Protein AF-A0A933DHK0-F1 (afdb_monomer)

Structure (mmCIF, N/CA/C/O backbone):
data_AF-A0A933DHK0-F1
#
_entry.id   AF-A0A933DHK0-F1
#
loop_
_atom_site.group_PDB
_atom_site.id
_atom_site.type_symbol
_atom_site.label_atom_id
_atom_site.label_alt_id
_atom_site.label_comp_id
_atom_site.label_asym_id
_atom_site.label_entity_id
_atom_site.label_seq_id
_atom_site.pdbx_PDB_ins_code
_atom_site.Cartn_x
_atom_site.Cartn_y
_atom_site.Cartn_z
_atom_site.occupancy
_atom_site.B_iso_or_equiv
_atom_site.auth_seq_id
_atom_site.auth_comp_id
_atom_site.auth_asym_id
_atom_site.auth_atom_id
_atom_site.pdbx_PDB_model_num
ATOM 1 N N . MET A 1 1 ? -44.847 45.327 -28.380 1.00 41.22 1 MET A N 1
ATOM 2 C CA . MET A 1 1 ? -43.612 46.137 -28.296 1.00 41.22 1 MET A CA 1
ATOM 3 C C . MET A 1 1 ? -42.703 45.412 -27.309 1.00 41.22 1 MET A C 1
ATOM 5 O O . MET A 1 1 ? -43.068 45.344 -26.149 1.00 41.22 1 MET A O 1
ATOM 9 N N . SER A 1 2 ? -41.867 44.491 -27.805 1.00 41.81 2 SER A N 1
ATOM 10 C CA . SER A 1 2 ? -40.391 44.633 -27.920 1.00 41.81 2 SER A CA 1
ATOM 11 C C . SER A 1 2 ? -39.714 44.537 -26.537 1.00 41.81 2 SER A C 1
ATOM 13 O O . SER A 1 2 ? -40.146 45.215 -25.625 1.00 41.81 2 SER A O 1
ATOM 15 N N . CYS A 1 3 ? -38.664 43.763 -26.261 1.00 44.12 3 CYS A N 1
ATOM 16 C CA . CYS A 1 3 ? -37.640 43.157 -27.104 1.00 44.12 3 CYS A CA 1
ATOM 17 C C . CYS A 1 3 ? -36.915 42.071 -26.270 1.00 44.12 3 CYS A C 1
ATOM 19 O O . CYS A 1 3 ? -36.563 42.330 -25.121 1.00 44.12 3 CYS A O 1
ATOM 21 N N . VAL A 1 4 ? -36.683 40.874 -26.821 1.00 49.66 4 VAL A N 1
ATOM 22 C CA . VAL A 1 4 ? -35.863 39.822 -26.187 1.00 49.66 4 VAL A CA 1
ATOM 23 C C . VAL A 1 4 ? -34.441 39.943 -26.730 1.00 49.66 4 VAL A C 1
ATOM 25 O O . VAL A 1 4 ? -34.216 39.740 -27.923 1.00 49.66 4 VAL A O 1
ATOM 28 N N . ALA A 1 5 ? -33.482 40.283 -25.868 1.00 51.50 5 ALA A N 1
ATOM 29 C CA . ALA A 1 5 ? -32.068 40.320 -26.220 1.00 51.50 5 ALA A CA 1
ATOM 30 C C . ALA A 1 5 ? -31.522 38.887 -26.336 1.00 51.50 5 ALA A C 1
ATOM 32 O O . ALA A 1 5 ? -31.524 38.126 -25.370 1.00 51.50 5 ALA A O 1
ATOM 33 N N . LYS A 1 6 ? -31.071 38.513 -27.537 1.00 45.88 6 LYS A N 1
ATOM 34 C CA . LYS A 1 6 ? -30.353 37.262 -27.800 1.00 45.88 6 LYS A CA 1
ATOM 35 C C . LYS A 1 6 ? -28.856 37.513 -27.637 1.00 45.88 6 LYS A C 1
ATOM 37 O O . LYS A 1 6 ? -28.252 38.173 -28.477 1.00 45.88 6 LYS A O 1
ATOM 42 N N . THR A 1 7 ? -28.258 36.975 -26.584 1.00 54.09 7 THR A N 1
ATOM 43 C CA . THR A 1 7 ? -26.800 36.936 -26.418 1.00 54.09 7 THR A CA 1
ATOM 44 C C . THR A 1 7 ? -26.256 35.733 -27.188 1.00 54.09 7 THR A C 1
ATOM 46 O O . THR A 1 7 ? -26.595 34.589 -26.891 1.00 54.09 7 THR A O 1
ATOM 49 N N . ALA A 1 8 ? -25.445 35.988 -28.214 1.00 48.94 8 ALA A N 1
ATOM 50 C CA . ALA A 1 8 ? -24.767 34.959 -28.992 1.00 48.94 8 ALA A CA 1
ATOM 51 C C . ALA A 1 8 ? -23.580 34.393 -28.195 1.00 48.94 8 ALA A C 1
ATOM 53 O O . ALA A 1 8 ? -22.669 35.131 -27.824 1.00 48.94 8 ALA A O 1
ATOM 54 N N . ILE A 1 9 ? -23.586 33.084 -27.936 1.00 56.00 9 ILE A N 1
ATOM 55 C CA . ILE A 1 9 ? -22.445 32.358 -27.367 1.00 56.00 9 ILE A CA 1
ATOM 56 C 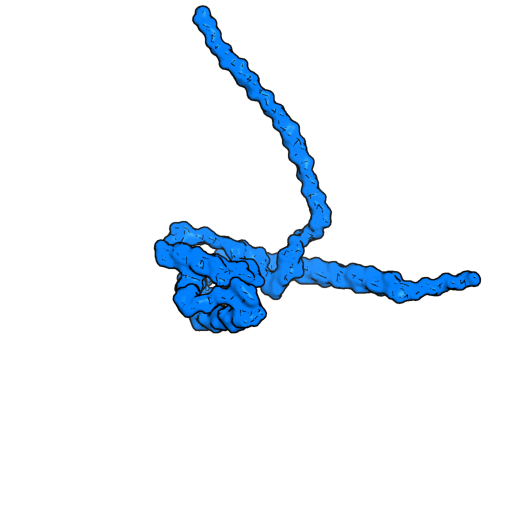C . ILE A 1 9 ? -21.576 31.894 -28.537 1.00 56.00 9 ILE A C 1
ATOM 58 O O . ILE A 1 9 ? -21.960 31.004 -29.294 1.00 56.00 9 ILE A O 1
ATOM 62 N N . ALA A 1 10 ? -20.410 32.517 -28.698 1.00 48.31 10 ALA A N 1
ATOM 63 C CA . ALA A 1 10 ? -19.374 32.050 -29.608 1.00 48.31 10 ALA A CA 1
ATOM 64 C C . ALA A 1 10 ? -18.705 30.809 -28.998 1.00 48.31 10 ALA A C 1
ATOM 66 O O . ALA A 1 10 ? -17.930 30.910 -28.050 1.00 48.31 10 ALA A O 1
ATOM 67 N N . ILE A 1 11 ? -19.033 29.629 -29.524 1.00 54.16 11 ILE A N 1
ATOM 68 C CA . ILE A 1 11 ? -18.350 28.379 -29.187 1.00 54.16 11 ILE A CA 1
ATOM 69 C C . ILE A 1 11 ? -17.045 28.357 -29.984 1.00 54.16 11 ILE A C 1
ATOM 71 O O . ILE A 1 11 ? -17.020 27.994 -31.160 1.00 54.16 11 ILE A O 1
ATOM 75 N N . SER A 1 12 ? -15.953 28.788 -29.358 1.00 53.16 12 SER A N 1
ATOM 76 C CA . SER A 1 12 ? -14.606 28.552 -29.865 1.00 53.16 12 SER A CA 1
ATOM 77 C C . SER A 1 12 ? -14.322 27.053 -29.787 1.00 53.16 12 SER A C 1
ATOM 79 O O . SER A 1 12 ? -14.099 26.482 -28.720 1.00 53.16 12 SER A O 1
ATOM 81 N N . LEU A 1 13 ? -14.376 26.411 -30.953 1.00 52.41 13 LEU A N 1
ATOM 82 C CA . LEU A 1 13 ? -14.036 25.013 -31.168 1.00 52.41 13 LEU A CA 1
ATOM 83 C C . LEU A 1 13 ? -12.527 24.832 -30.924 1.00 52.41 13 LEU A C 1
ATOM 85 O O . LEU A 1 13 ? -11.705 24.928 -31.833 1.00 52.41 13 LEU A O 1
ATOM 89 N N . GLY A 1 14 ? -12.152 24.641 -29.660 1.00 45.25 14 GLY A N 1
ATOM 90 C CA . GLY A 1 14 ? -10.798 24.279 -29.271 1.00 45.25 14 GLY A CA 1
ATOM 91 C C . GLY A 1 14 ? -10.479 22.879 -29.783 1.00 45.25 14 GLY A C 1
ATOM 92 O O . GLY A 1 14 ? -10.868 21.886 -29.172 1.00 45.25 14 GLY A O 1
ATOM 93 N N . LEU A 1 15 ? -9.778 22.807 -30.914 1.00 49.88 15 LEU A N 1
ATOM 94 C CA . LEU A 1 15 ? -9.086 21.614 -31.391 1.00 49.88 15 LEU A CA 1
ATOM 95 C C . LEU A 1 15 ? -8.075 21.176 -30.322 1.00 49.88 15 LEU A C 1
ATOM 97 O O . LEU A 1 15 ? -6.934 21.634 -30.295 1.00 49.88 15 LEU A O 1
ATOM 101 N N . PHE A 1 16 ? -8.493 20.278 -29.432 1.00 54.97 16 PHE A N 1
ATOM 102 C CA . PHE A 1 16 ? -7.567 19.494 -28.629 1.00 54.97 16 PHE A CA 1
ATOM 103 C C . PHE A 1 16 ? -6.841 18.536 -29.574 1.00 54.97 16 PHE A C 1
ATOM 105 O O . PHE A 1 16 ? -7.295 17.420 -29.822 1.00 54.97 16 PHE A O 1
ATOM 112 N N . LEU A 1 17 ? -5.702 18.977 -30.117 1.00 50.44 17 LEU A N 1
ATOM 113 C CA . LEU A 1 17 ? -4.691 18.062 -30.631 1.00 50.44 17 LEU A CA 1
ATOM 114 C C . LEU A 1 17 ? -4.281 17.161 -29.462 1.00 50.44 17 LEU A C 1
ATOM 116 O O . LEU A 1 17 ? -3.503 17.556 -28.592 1.00 50.44 17 LEU A O 1
ATOM 120 N N . SER A 1 18 ? -4.836 15.952 -29.421 1.00 48.19 18 SER A N 1
ATOM 121 C CA . SER A 1 18 ? -4.326 14.881 -28.579 1.00 48.19 18 SER A CA 1
ATOM 122 C C . SER A 1 18 ? -2.908 14.573 -29.045 1.00 48.19 18 SER A C 1
ATOM 124 O O . SER A 1 18 ? -2.690 13.840 -30.006 1.00 48.19 18 SER A O 1
ATOM 126 N N . SER A 1 19 ? -1.928 15.177 -28.381 1.00 48.19 19 SER A N 1
ATOM 127 C CA . SER A 1 19 ? -0.546 14.739 -28.465 1.00 48.19 19 SER A CA 1
ATOM 128 C C . SER A 1 19 ? -0.498 13.326 -27.891 1.00 48.19 19 SER A C 1
ATOM 130 O O . SER A 1 19 ? -0.525 13.121 -26.679 1.00 48.19 19 SER A O 1
ATOM 132 N N . ALA A 1 20 ? -0.474 12.327 -28.772 1.00 48.03 20 ALA A N 1
ATOM 1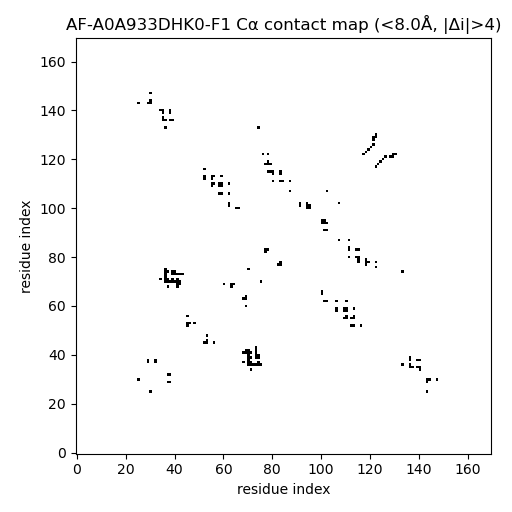33 C CA . ALA A 1 20 ? -0.006 10.999 -28.422 1.00 48.03 20 ALA A CA 1
ATOM 134 C C . ALA A 1 20 ? 1.467 11.155 -28.030 1.00 48.03 20 ALA A C 1
ATOM 136 O O . ALA A 1 20 ? 2.357 11.195 -28.878 1.00 48.03 20 ALA A O 1
ATOM 137 N N . TRP A 1 21 ? 1.716 11.365 -26.738 1.00 48.03 21 TRP A N 1
ATOM 138 C CA . TRP A 1 21 ? 3.061 11.363 -26.191 1.00 48.03 21 TRP A CA 1
ATOM 139 C C . TRP A 1 21 ? 3.729 10.046 -26.583 1.00 48.03 21 TRP A C 1
ATOM 141 O O . TRP A 1 21 ? 3.143 8.978 -26.418 1.00 48.03 21 TRP A O 1
ATOM 151 N N . ALA A 1 22 ? 4.961 10.133 -27.082 1.00 53.25 22 ALA A N 1
ATOM 152 C CA . ALA A 1 22 ? 5.826 9.023 -27.480 1.00 53.25 22 ALA A CA 1
ATOM 153 C C . ALA A 1 22 ? 6.279 8.133 -26.293 1.00 53.25 22 ALA A C 1
ATOM 155 O O . ALA A 1 22 ? 7.424 7.689 -26.232 1.00 53.25 22 ALA A O 1
ATOM 156 N N . GLY A 1 23 ? 5.410 7.909 -25.306 1.00 54.91 23 GLY A N 1
ATOM 157 C CA . GLY A 1 23 ? 5.629 6.996 -24.195 1.00 54.91 23 GLY A CA 1
ATOM 158 C C . GLY A 1 23 ? 5.294 5.574 -24.629 1.00 54.91 23 GLY A C 1
ATOM 159 O O . GLY A 1 23 ? 4.261 5.339 -25.247 1.00 54.91 23 GLY A O 1
ATOM 160 N N . GLY A 1 24 ? 6.179 4.620 -24.340 1.00 72.19 24 GLY A N 1
ATOM 161 C CA . GLY A 1 24 ? 5.936 3.203 -24.613 1.00 72.19 24 GLY A CA 1
ATOM 162 C C . GLY A 1 24 ? 4.678 2.652 -23.921 1.00 72.19 24 GLY A C 1
ATOM 163 O O . GLY A 1 24 ? 3.989 3.346 -23.179 1.00 72.19 24 GLY A O 1
ATOM 164 N N . LYS A 1 25 ? 4.399 1.359 -24.134 1.00 88.38 25 LYS A N 1
ATOM 165 C CA . LYS A 1 25 ? 3.191 0.661 -23.643 1.00 88.38 25 LYS A CA 1
ATOM 166 C C . LYS A 1 25 ? 2.922 0.820 -22.130 1.00 88.38 25 LYS A C 1
ATOM 168 O O . LYS A 1 25 ? 1.775 0.698 -21.709 1.00 88.38 25 LYS A O 1
ATOM 173 N N . PHE A 1 26 ? 3.954 1.07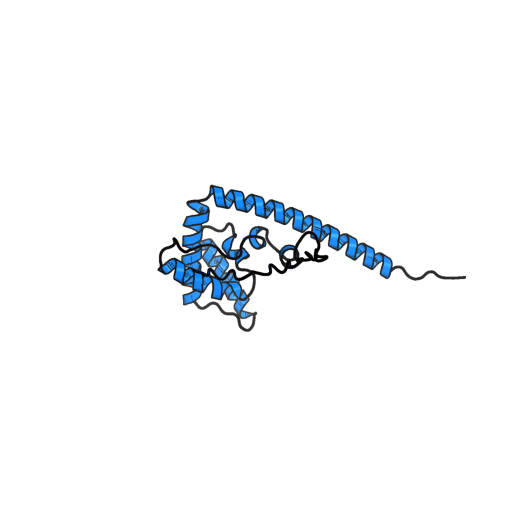0 -21.323 1.00 94.50 26 PHE A N 1
ATOM 174 C CA . PHE A 1 26 ? 3.870 1.201 -19.867 1.00 94.50 26 PHE A CA 1
ATOM 175 C C . PHE A 1 26 ? 4.537 2.486 -19.378 1.00 94.50 26 PHE A C 1
ATOM 177 O O . PHE A 1 26 ? 5.529 2.938 -19.954 1.00 94.50 26 PHE A O 1
ATOM 184 N N . THR A 1 27 ? 4.039 3.040 -18.270 1.00 93.25 27 THR A N 1
ATOM 185 C CA . THR A 1 27 ? 4.661 4.211 -17.636 1.00 93.25 27 THR A CA 1
ATOM 186 C C . THR A 1 27 ? 5.995 3.844 -16.968 1.00 93.25 27 THR A C 1
ATOM 188 O O . THR A 1 27 ? 6.211 2.680 -16.602 1.00 93.25 27 THR A O 1
ATOM 191 N N . PRO A 1 28 ? 6.896 4.817 -16.730 1.00 93.00 28 PRO A N 1
ATOM 192 C CA . PRO A 1 28 ? 8.128 4.577 -15.979 1.00 93.00 28 PRO A CA 1
ATOM 193 C C . PRO A 1 28 ? 7.896 3.962 -14.590 1.00 93.00 28 PRO A C 1
ATOM 195 O O . PRO A 1 28 ? 8.695 3.148 -14.131 1.00 93.00 28 PRO A O 1
ATOM 198 N N . GLU A 1 29 ? 6.805 4.316 -13.912 1.00 91.56 29 GLU A N 1
ATOM 199 C CA . GLU A 1 29 ? 6.430 3.785 -12.597 1.00 91.56 29 GLU A CA 1
ATOM 200 C C . GLU A 1 29 ? 6.033 2.310 -12.696 1.00 91.56 29 GLU A C 1
ATOM 202 O O . GLU A 1 29 ? 6.512 1.488 -11.912 1.00 91.56 29 GLU A O 1
ATOM 207 N N . GLN A 1 30 ? 5.225 1.951 -13.700 1.00 95.00 30 GLN A N 1
ATOM 208 C CA . GLN A 1 30 ? 4.860 0.559 -13.969 1.00 95.00 30 GLN A CA 1
ATOM 209 C C . GLN A 1 30 ? 6.105 -0.275 -14.297 1.00 95.00 30 GLN A C 1
ATOM 211 O O . GLN A 1 30 ? 6.301 -1.365 -13.755 1.00 95.00 30 GLN A O 1
ATOM 216 N N . LEU A 1 31 ? 7.022 0.269 -15.098 1.00 96.00 31 LEU A N 1
ATOM 217 C CA . LEU A 1 31 ? 8.302 -0.369 -15.408 1.00 96.00 31 LEU A CA 1
ATOM 218 C C . LEU A 1 31 ? 9.241 -0.490 -14.194 1.00 96.00 31 LEU A C 1
ATOM 220 O O . LEU A 1 31 ? 10.166 -1.293 -14.250 1.00 96.00 31 LEU A O 1
ATOM 224 N N . LYS A 1 32 ? 8.993 0.211 -13.081 1.00 94.94 32 LYS A N 1
ATOM 225 C CA . LYS A 1 32 ? 9.755 0.080 -11.822 1.00 94.94 32 LYS A CA 1
ATOM 226 C C . LYS A 1 32 ? 9.090 -0.824 -10.775 1.00 94.94 32 LYS A C 1
ATOM 228 O O . LYS A 1 32 ? 9.749 -1.181 -9.795 1.00 94.94 32 LYS A O 1
ATOM 233 N N . ALA A 1 33 ? 7.825 -1.214 -10.962 1.00 96.25 33 ALA A N 1
ATOM 234 C CA . ALA A 1 33 ? 7.080 -2.087 -10.048 1.00 96.25 33 ALA A CA 1
ATOM 235 C C . ALA A 1 33 ? 7.869 -3.356 -9.670 1.00 96.25 33 ALA A C 1
ATOM 237 O O . ALA A 1 33 ? 8.322 -4.100 -10.540 1.00 96.25 33 ALA A O 1
ATOM 238 N N . GLN A 1 34 ? 8.038 -3.626 -8.380 1.00 95.75 34 GLN A N 1
ATOM 239 C CA . GLN A 1 34 ? 8.784 -4.804 -7.918 1.00 95.75 34 GLN A CA 1
ATOM 240 C C . GLN A 1 34 ? 7.861 -6.000 -7.694 1.00 95.75 34 GLN A C 1
ATOM 242 O O . GLN A 1 34 ? 8.267 -7.144 -7.865 1.00 95.75 34 GLN A O 1
ATOM 247 N N . PHE A 1 35 ? 6.606 -5.723 -7.354 1.00 97.25 35 PHE A N 1
ATOM 248 C CA . PHE A 1 35 ? 5.575 -6.721 -7.117 1.00 97.25 35 PHE A CA 1
ATOM 249 C C . PHE A 1 35 ? 4.342 -6.414 -7.964 1.00 97.25 35 PHE A C 1
ATOM 251 O O . PHE A 1 35 ? 4.086 -5.251 -8.276 1.00 97.25 35 PHE A O 1
ATOM 258 N N . TYR A 1 36 ? 3.529 -7.428 -8.273 1.00 98.38 36 TYR A N 1
ATOM 259 C CA . TYR A 1 36 ? 2.282 -7.223 -9.022 1.00 98.38 36 TYR A CA 1
ATOM 260 C C . TYR A 1 36 ? 1.345 -6.226 -8.320 1.00 98.38 36 TYR A C 1
ATOM 262 O O . TYR A 1 36 ? 0.713 -5.397 -8.967 1.00 98.38 36 TYR A O 1
ATOM 270 N N . TYR A 1 37 ? 1.317 -6.235 -6.985 1.00 97.38 37 TYR A N 1
ATOM 271 C CA . TYR A 1 37 ? 0.501 -5.323 -6.183 1.00 97.38 37 TYR A CA 1
ATOM 272 C C . TYR A 1 37 ? 1.023 -3.875 -6.146 1.00 97.38 37 TYR A C 1
ATOM 274 O O . TYR A 1 37 ? 0.325 -2.993 -5.656 1.00 97.38 37 TYR A O 1
ATOM 282 N N . ASP A 1 38 ? 2.205 -3.585 -6.700 1.00 97.56 38 ASP A N 1
ATOM 283 C CA . ASP A 1 38 ? 2.653 -2.200 -6.903 1.00 97.56 38 ASP A CA 1
ATOM 284 C C . ASP A 1 38 ? 1.919 -1.520 -8.079 1.00 97.56 38 ASP A C 1
ATOM 286 O O . ASP A 1 38 ? 1.959 -0.298 -8.191 1.00 97.56 38 ASP A O 1
ATOM 290 N N . LEU A 1 39 ? 1.260 -2.297 -8.951 1.00 97.62 39 LEU A N 1
ATOM 291 C CA . LEU A 1 39 ? 0.557 -1.815 -10.150 1.00 97.62 39 LEU A CA 1
ATOM 292 C C . LEU A 1 39 ? -0.922 -1.474 -9.909 1.00 97.62 39 LEU A C 1
ATOM 294 O O . LEU A 1 39 ? -1.608 -1.025 -10.826 1.00 97.62 39 LEU A O 1
ATOM 298 N N . GLY A 1 40 ? -1.433 -1.734 -8.705 1.00 96.88 40 GLY A N 1
ATOM 299 C CA . GLY A 1 40 ? -2.818 -1.444 -8.349 1.00 96.88 40 GLY A CA 1
ATOM 300 C C . GLY A 1 40 ? -3.064 0.024 -7.985 1.00 96.88 40 GLY A C 1
ATOM 301 O O . GLY A 1 40 ? -2.132 0.832 -7.942 1.00 96.88 40 GLY A O 1
ATOM 302 N N . PRO A 1 41 ? -4.325 0.391 -7.698 1.00 96.62 41 PRO A N 1
ATOM 303 C CA . PRO A 1 41 ? -4.657 1.736 -7.249 1.00 96.62 41 PRO A CA 1
ATOM 304 C C . PRO A 1 41 ? -3.916 2.070 -5.950 1.00 96.62 41 PRO A C 1
ATOM 306 O O . PRO A 1 41 ? -3.722 1.217 -5.081 1.00 96.62 41 PRO A O 1
ATOM 309 N N . SER A 1 42 ? -3.495 3.329 -5.828 1.00 96.56 42 SER A N 1
ATOM 310 C CA . SER A 1 42 ? -2.790 3.836 -4.640 1.00 96.56 42 SER A CA 1
ATOM 311 C C . SER A 1 42 ? -3.740 4.353 -3.560 1.00 96.56 42 SER A C 1
ATOM 313 O O . SER A 1 42 ? -3.311 4.650 -2.450 1.00 96.56 42 SER A O 1
ATOM 315 N N . GLU A 1 43 ? -5.026 4.458 -3.880 1.00 96.31 43 GLU A N 1
ATOM 316 C CA . GLU A 1 43 ? -6.066 4.941 -2.985 1.00 96.31 43 GLU A CA 1
ATOM 317 C C . GLU A 1 43 ? -7.284 4.027 -3.067 1.00 96.31 43 GLU A C 1
ATOM 319 O O . GLU A 1 43 ? -7.529 3.392 -4.094 1.00 96.31 43 GLU A O 1
ATOM 324 N N . ILE A 1 44 ? -8.038 3.980 -1.977 1.00 97.12 44 ILE A N 1
ATOM 325 C CA . ILE A 1 44 ? -9.343 3.332 -1.900 1.00 97.12 44 ILE A CA 1
ATOM 326 C C . ILE A 1 44 ? -10.366 4.319 -1.345 1.00 97.12 44 ILE A C 1
ATOM 328 O O . ILE A 1 44 ? -10.007 5.247 -0.610 1.00 97.12 44 ILE A O 1
ATOM 332 N N . ASP A 1 45 ? -11.632 4.097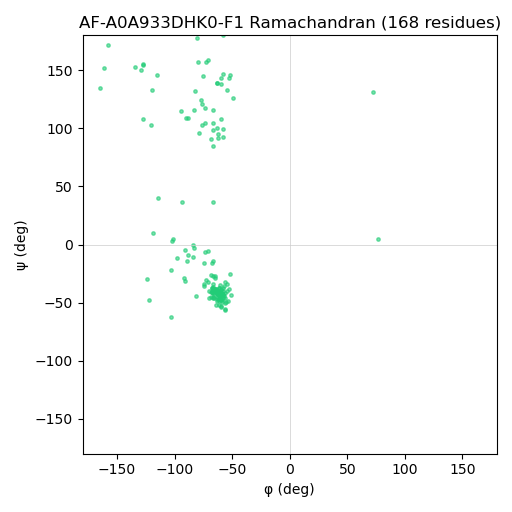 -1.682 1.00 97.56 45 ASP A N 1
ATOM 333 C CA . ASP A 1 45 ? -12.735 4.793 -1.034 1.00 97.56 45 ASP A CA 1
ATOM 334 C C . ASP A 1 45 ? -12.998 4.175 0.347 1.00 97.56 45 ASP A C 1
ATOM 336 O O . ASP A 1 45 ? -13.202 2.968 0.479 1.00 97.56 45 ASP A O 1
ATOM 340 N N . VAL A 1 46 ? -12.964 5.019 1.378 1.00 98.44 46 VAL A N 1
ATOM 341 C CA . VAL A 1 46 ? -13.237 4.650 2.775 1.00 98.44 46 VAL A CA 1
ATOM 342 C C . VAL A 1 46 ? -14.433 5.410 3.343 1.00 98.44 46 VAL A C 1
ATOM 344 O O . VAL A 1 46 ? -14.656 5.374 4.549 1.00 98.44 46 VAL A O 1
ATOM 347 N N . SER A 1 47 ? -15.197 6.125 2.515 1.00 98.25 47 SER A N 1
ATOM 348 C CA . SER A 1 47 ? -16.326 6.954 2.957 1.00 98.25 47 SER A CA 1
ATOM 349 C C . SER A 1 47 ? -17.371 6.161 3.756 1.00 98.25 47 SER A C 1
ATOM 351 O O . SER A 1 47 ? -17.937 6.684 4.715 1.00 98.25 47 SER A O 1
ATOM 353 N N . GLY A 1 48 ? -17.553 4.878 3.427 1.00 97.81 48 GLY A N 1
ATOM 354 C CA . GLY A 1 48 ? -18.424 3.945 4.147 1.00 97.81 48 GLY A CA 1
ATOM 355 C C . GLY A 1 48 ? -17.811 3.289 5.392 1.00 97.81 48 GLY A C 1
ATOM 356 O O . GLY A 1 48 ? -18.492 2.518 6.063 1.00 97.81 48 GLY A O 1
ATOM 357 N N . TYR A 1 49 ? -16.538 3.537 5.716 1.00 98.56 49 TYR A N 1
ATOM 358 C CA . TYR A 1 49 ? -15.893 2.931 6.887 1.00 98.56 49 TYR A CA 1
ATOM 359 C C . TYR A 1 49 ? -16.284 3.671 8.178 1.00 98.56 49 TYR A C 1
ATOM 361 O O . TYR A 1 49 ? -16.611 4.859 8.135 1.00 98.56 49 TYR A O 1
ATOM 369 N N . PRO A 1 50 ? -16.188 3.029 9.357 1.00 98.75 50 PRO A N 1
ATOM 370 C CA . PRO A 1 50 ? -16.286 3.706 10.646 1.00 98.75 50 PRO A CA 1
ATOM 371 C C . PRO A 1 50 ? -15.338 4.911 10.750 1.00 98.75 50 PRO A C 1
ATOM 373 O O . PRO A 1 50 ? -14.230 4.894 10.207 1.00 98.75 50 PRO A O 1
ATOM 376 N N . LYS A 1 51 ? -15.757 5.969 11.462 1.00 98.62 51 LYS A N 1
ATOM 377 C CA . LYS A 1 51 ? -15.007 7.240 11.544 1.00 98.62 51 LYS A CA 1
ATOM 378 C C . LYS A 1 51 ? -13.561 7.052 12.009 1.00 98.62 51 LYS A C 1
ATOM 380 O O . LYS A 1 51 ? -12.654 7.682 11.474 1.00 98.62 51 LYS A O 1
ATOM 385 N N . ASP A 1 52 ? -13.327 6.172 12.977 1.00 98.50 52 ASP A N 1
ATOM 386 C CA . ASP A 1 52 ? -11.984 5.844 13.458 1.00 98.50 52 ASP A CA 1
ATOM 387 C C . ASP A 1 52 ? -11.110 5.232 12.352 1.00 98.50 52 ASP A C 1
ATOM 389 O O . ASP A 1 52 ? -9.925 5.553 12.258 1.00 98.50 52 ASP A O 1
ATOM 393 N N . GLN A 1 53 ? -11.686 4.408 11.476 1.00 98.81 53 GLN A N 1
ATOM 394 C CA . GLN A 1 53 ? -10.979 3.807 10.345 1.00 98.81 53 GLN A CA 1
ATOM 395 C C . GLN A 1 53 ? -10.711 4.808 9.224 1.00 98.81 53 GLN A C 1
ATOM 397 O O . GLN A 1 53 ? -9.624 4.781 8.650 1.00 98.81 53 GLN A O 1
ATOM 402 N N . GLN A 1 54 ? -11.621 5.750 8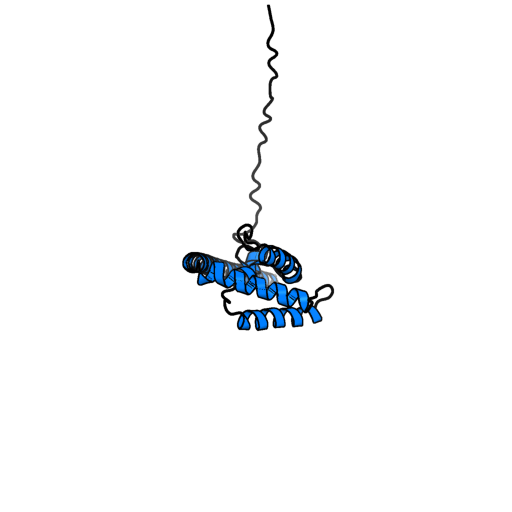.974 1.00 98.81 54 GLN A N 1
ATOM 403 C CA . GLN A 1 54 ? -11.359 6.875 8.068 1.00 98.81 54 GLN A CA 1
ATOM 404 C C . GLN A 1 54 ? -10.182 7.728 8.568 1.00 98.81 54 GLN A C 1
ATOM 406 O O . GLN A 1 54 ? -9.276 8.083 7.812 1.00 98.81 54 GLN A O 1
ATOM 411 N N . GLU A 1 55 ? -10.138 8.009 9.871 1.00 98.75 55 GLU A N 1
ATOM 412 C CA . GLU A 1 55 ? -9.023 8.729 10.487 1.00 98.75 55 GLU A CA 1
ATOM 413 C C . GLU A 1 55 ? -7.722 7.914 10.472 1.00 98.75 55 GLU A C 1
ATOM 415 O O . GLU A 1 55 ? -6.633 8.459 10.265 1.00 98.75 55 GLU A O 1
ATOM 420 N N . ASN A 1 56 ? -7.796 6.599 10.679 1.00 98.81 56 ASN A N 1
ATOM 421 C CA . ASN A 1 56 ? -6.634 5.722 10.556 1.00 98.81 56 ASN A CA 1
ATOM 422 C C . ASN A 1 56 ? -6.132 5.643 9.109 1.00 98.81 56 ASN A C 1
ATOM 424 O O . ASN A 1 56 ? -4.918 5.606 8.911 1.00 98.81 56 ASN A O 1
ATOM 428 N N . TYR A 1 57 ? -7.017 5.710 8.111 1.00 98.81 57 TYR A N 1
ATOM 429 C CA . TYR A 1 57 ? -6.643 5.782 6.700 1.00 98.81 57 TYR A CA 1
ATOM 430 C C . TYR A 1 57 ? -5.842 7.049 6.384 1.00 98.81 57 TYR A C 1
ATOM 432 O O . TYR A 1 57 ? -4.808 6.971 5.724 1.00 98.81 57 TYR A O 1
ATOM 440 N N . LYS A 1 58 ? -6.229 8.214 6.924 1.00 98.62 58 LYS A N 1
ATOM 441 C CA . LYS A 1 58 ? -5.446 9.458 6.772 1.00 98.62 58 LYS A CA 1
ATOM 442 C C . LYS A 1 58 ? -4.023 9.309 7.318 1.00 98.62 58 LYS A C 1
ATOM 444 O O . LYS A 1 58 ? -3.062 9.738 6.676 1.00 98.62 58 LYS A O 1
ATOM 449 N N . VAL A 1 59 ? -3.872 8.671 8.483 1.00 98.62 59 VAL A N 1
ATOM 450 C CA . VAL A 1 59 ? -2.545 8.363 9.043 1.00 98.62 59 VAL A CA 1
ATOM 451 C C . VAL A 1 59 ? -1.796 7.374 8.170 1.00 98.62 59 VAL A C 1
ATOM 453 O O . VAL A 1 59 ? -0.640 7.620 7.852 1.00 98.62 59 VAL A O 1
ATOM 456 N N . PHE A 1 60 ? -2.452 6.305 7.730 1.00 98.75 60 PHE A N 1
ATOM 457 C CA . PHE A 1 60 ? -1.871 5.342 6.807 1.00 98.75 60 PHE A CA 1
ATOM 458 C C . PHE A 1 60 ? -1.333 6.012 5.538 1.00 98.75 60 PHE A C 1
ATOM 460 O O . PHE A 1 60 ? -0.169 5.791 5.207 1.00 98.75 60 PHE A O 1
ATOM 467 N N . LYS A 1 61 ? -2.116 6.886 4.886 1.00 98.44 61 LYS A N 1
ATOM 468 C CA . LYS A 1 61 ? -1.672 7.628 3.698 1.00 98.44 61 LYS A CA 1
ATOM 469 C C . LYS A 1 61 ? -0.401 8.419 4.003 1.00 98.44 61 LYS A C 1
ATOM 471 O O . LYS A 1 61 ? 0.620 8.184 3.368 1.00 98.44 61 LYS A O 1
ATOM 476 N N . ARG A 1 62 ? -0.435 9.282 5.025 1.00 97.75 62 ARG A N 1
ATOM 477 C CA . ARG A 1 62 ? 0.698 10.139 5.428 1.00 97.75 62 ARG A CA 1
ATOM 478 C C . ARG A 1 62 ? 1.949 9.343 5.818 1.00 97.75 62 ARG A C 1
ATOM 480 O O . ARG A 1 62 ? 3.068 9.776 5.557 1.00 97.75 62 ARG A O 1
ATOM 487 N N . THR A 1 63 ? 1.781 8.213 6.498 1.00 97.25 63 THR A N 1
ATOM 488 C CA . THR A 1 63 ? 2.895 7.419 7.028 1.00 97.25 63 THR A CA 1
ATOM 489 C C . THR A 1 63 ? 3.510 6.518 5.959 1.00 97.25 63 THR A C 1
ATOM 491 O O . THR A 1 63 ? 4.730 6.442 5.845 1.00 97.25 63 THR A O 1
ATOM 494 N N . CYS A 1 64 ? 2.693 5.837 5.156 1.00 97.38 64 CYS A N 1
ATOM 495 C CA . CYS A 1 64 ? 3.168 4.812 4.228 1.00 97.38 64 CYS A CA 1
ATOM 496 C C . CYS A 1 64 ? 3.547 5.354 2.841 1.00 97.38 64 CYS A C 1
ATOM 498 O O . CYS A 1 64 ? 4.239 4.651 2.106 1.00 97.38 64 CYS A O 1
ATOM 500 N N . SER A 1 65 ? 3.168 6.590 2.493 1.00 96.31 65 SER A N 1
ATOM 501 C CA . SER A 1 65 ? 3.550 7.229 1.224 1.00 96.31 65 SER A CA 1
ATOM 502 C C . SER A 1 65 ? 4.932 7.898 1.245 1.00 96.31 65 SER A C 1
ATOM 504 O O . SER A 1 65 ? 5.349 8.461 0.239 1.00 96.31 65 SER A O 1
ATOM 506 N N . GLN A 1 66 ? 5.656 7.857 2.371 1.00 95.62 66 GLN A N 1
ATOM 507 C CA . GLN A 1 66 ? 6.950 8.544 2.531 1.00 95.62 66 GLN A CA 1
ATOM 508 C C . GLN A 1 66 ? 8.068 7.959 1.647 1.00 95.62 66 GLN A C 1
ATOM 510 O O . GLN A 1 66 ? 9.028 8.651 1.314 1.00 95.62 66 GLN A O 1
ATOM 515 N N . CYS A 1 67 ? 7.975 6.673 1.288 1.00 93.44 67 CYS A N 1
ATOM 516 C CA . CYS A 1 67 ? 9.091 5.931 0.687 1.00 93.44 67 CYS A CA 1
ATOM 517 C C . CYS A 1 67 ? 8.778 5.299 -0.673 1.00 93.44 67 CYS A C 1
ATOM 519 O O . CYS A 1 67 ? 9.699 5.081 -1.465 1.00 93.44 67 CYS A O 1
ATOM 521 N N . HIS A 1 68 ? 7.518 4.938 -0.902 1.00 92.50 68 HIS A N 1
ATOM 522 C CA . HIS A 1 68 ? 7.014 4.266 -2.097 1.00 92.50 68 HIS A CA 1
ATOM 523 C C . HIS A 1 68 ? 5.508 4.526 -2.229 1.00 92.50 68 HIS A C 1
ATOM 525 O O . HIS A 1 68 ? 4.876 5.034 -1.304 1.00 92.50 68 HIS A O 1
ATOM 531 N N . THR A 1 69 ? 4.921 4.134 -3.361 1.00 94.69 69 THR A N 1
ATOM 532 C CA . THR A 1 69 ? 3.471 4.231 -3.570 1.00 94.69 69 THR A CA 1
ATOM 533 C C . THR A 1 69 ? 2.673 3.451 -2.512 1.00 94.69 69 THR A C 1
ATOM 535 O O . THR A 1 69 ? 3.099 2.388 -2.041 1.00 94.69 69 THR A O 1
ATOM 538 N N . LEU A 1 70 ? 1.492 3.969 -2.164 1.00 97.31 70 LEU A N 1
ATOM 539 C CA . LEU A 1 70 ? 0.507 3.305 -1.310 1.00 97.31 70 LEU A CA 1
ATOM 540 C C . LEU A 1 70 ? -0.124 2.072 -1.965 1.00 97.31 70 LEU A C 1
ATOM 542 O O . LEU A 1 70 ? -0.656 1.228 -1.246 1.00 97.31 70 LEU A O 1
ATOM 546 N N . ALA A 1 71 ? -0.002 1.908 -3.288 1.00 97.81 71 ALA A N 1
ATOM 547 C CA . ALA A 1 71 ? -0.464 0.703 -3.975 1.00 97.81 71 ALA A CA 1
ATOM 548 C C . ALA A 1 71 ? 0.106 -0.568 -3.328 1.00 97.81 71 ALA A C 1
ATOM 550 O O . ALA A 1 71 ? -0.613 -1.551 -3.144 1.00 97.81 71 ALA A O 1
ATOM 551 N N . ARG A 1 72 ? 1.372 -0.506 -2.891 1.00 97.25 72 ARG A N 1
ATOM 552 C CA . ARG A 1 72 ? 2.093 -1.627 -2.293 1.00 97.25 72 ARG A CA 1
ATOM 553 C C . ARG A 1 72 ? 1.378 -2.237 -1.078 1.00 97.25 72 ARG A C 1
ATOM 555 O O . ARG A 1 72 ? 1.162 -3.445 -1.091 1.00 97.25 72 ARG A O 1
ATOM 562 N N . PRO A 1 73 ? 1.038 -1.474 -0.022 1.00 97.50 73 PRO A N 1
ATOM 563 C CA . PRO A 1 73 ? 0.227 -1.993 1.079 1.00 97.50 73 PRO A CA 1
ATOM 564 C C . PRO A 1 73 ? -1.263 -2.166 0.733 1.00 97.50 73 PRO A C 1
ATOM 566 O O . PRO A 1 73 ? -1.869 -3.117 1.214 1.00 97.50 73 PRO A O 1
ATOM 569 N N . VAL A 1 74 ? -1.862 -1.315 -0.109 1.00 97.88 74 VAL A N 1
ATOM 570 C CA . VAL A 1 74 ? -3.306 -1.390 -0.433 1.00 97.88 74 VAL A CA 1
ATOM 571 C C . VAL A 1 74 ? -3.680 -2.695 -1.146 1.00 97.88 74 VAL A C 1
ATOM 573 O O . VAL A 1 74 ? -4.702 -3.310 -0.829 1.00 97.88 74 VAL A O 1
ATOM 576 N N . ASN A 1 75 ? -2.851 -3.137 -2.092 1.00 98.44 75 ASN A N 1
ATOM 577 C CA . ASN A 1 75 ? -3.123 -4.306 -2.934 1.00 98.44 75 ASN A CA 1
ATOM 578 C C . ASN A 1 75 ? -2.363 -5.559 -2.475 1.00 98.44 75 ASN A C 1
ATOM 580 O O . ASN A 1 75 ? -2.398 -6.589 -3.143 1.00 98.44 75 ASN A O 1
ATOM 584 N N . ASN A 1 76 ? -1.652 -5.483 -1.347 1.00 98.19 76 ASN A N 1
ATOM 585 C CA . ASN A 1 76 ? -0.905 -6.614 -0.816 1.00 98.19 76 ASN A CA 1
ATOM 586 C C . ASN A 1 76 ? -1.856 -7.769 -0.439 1.00 98.19 76 ASN A C 1
ATOM 588 O O . ASN A 1 76 ? -2.887 -7.494 0.179 1.00 98.19 76 ASN A O 1
ATOM 592 N N . PRO A 1 77 ? -1.528 -9.044 -0.706 1.00 97.75 77 PRO A N 1
ATOM 593 C CA . PRO A 1 77 ? -2.383 -10.173 -0.329 1.00 97.75 77 PRO A CA 1
ATOM 594 C C . PRO A 1 77 ? -2.441 -10.462 1.181 1.00 97.75 77 PRO A C 1
ATOM 596 O O . PRO A 1 77 ? -3.207 -11.329 1.584 1.00 97.75 77 PRO A O 1
ATOM 599 N N . LEU A 1 78 ? -1.661 -9.777 2.029 1.00 98.25 78 LEU A N 1
ATOM 600 C CA . LEU A 1 78 ? -1.715 -9.979 3.483 1.00 98.25 78 LEU A CA 1
ATOM 601 C C . LEU A 1 78 ? -3.107 -9.696 4.068 1.00 98.25 78 LEU A C 1
ATOM 603 O O . LEU A 1 78 ? -3.752 -8.698 3.726 1.00 98.25 78 LEU A O 1
ATOM 607 N N . ILE A 1 79 ? -3.527 -10.562 4.994 1.00 97.44 79 ILE A N 1
ATOM 608 C CA . ILE A 1 79 ? -4.832 -10.499 5.668 1.00 97.44 79 ILE A CA 1
ATOM 609 C C . ILE A 1 79 ? -4.661 -10.404 7.187 1.00 97.44 79 ILE A C 1
ATOM 611 O O . ILE A 1 79 ? -5.298 -9.567 7.827 1.00 97.44 79 ILE A O 1
ATOM 615 N N . GLN A 1 80 ? -3.809 -11.249 7.776 1.00 97.62 80 GLN A N 1
ATOM 616 C CA . GLN A 1 80 ? -3.733 -11.393 9.227 1.00 97.62 80 GLN A CA 1
ATOM 617 C C . GLN A 1 80 ? -3.007 -10.219 9.884 1.00 97.62 80 GLN A C 1
ATOM 619 O O . GLN A 1 80 ? -2.022 -9.686 9.368 1.00 97.62 80 GLN A O 1
ATOM 624 N N . ARG A 1 81 ? -3.459 -9.852 11.088 1.00 97.69 81 ARG A N 1
ATOM 625 C CA . ARG A 1 81 ? -2.842 -8.783 11.887 1.00 97.69 81 ARG A CA 1
ATOM 626 C C . ARG A 1 81 ? -1.353 -9.031 12.138 1.00 97.69 81 ARG A C 1
ATOM 628 O O . ARG A 1 81 ? -0.575 -8.085 12.078 1.00 97.69 81 ARG A O 1
ATOM 635 N N . ALA A 1 82 ? -0.973 -10.274 12.432 1.00 98.19 82 ALA A N 1
ATOM 636 C CA . ALA A 1 82 ? 0.413 -10.641 12.713 1.00 98.19 82 ALA A CA 1
ATOM 637 C C . ALA A 1 82 ? 1.323 -10.407 11.494 1.00 98.19 82 ALA A C 1
ATOM 639 O O . ALA A 1 82 ? 2.398 -9.825 11.628 1.00 98.19 82 ALA A O 1
ATOM 640 N N . ASP A 1 83 ? 0.857 -10.757 10.292 1.00 98.44 83 ASP A N 1
ATOM 641 C CA . ASP A 1 83 ? 1.607 -10.506 9.058 1.00 98.44 83 ASP A CA 1
ATOM 642 C C . ASP A 1 83 ? 1.782 -9.007 8.804 1.00 98.44 83 ASP A C 1
ATOM 644 O O . ASP A 1 83 ? 2.853 -8.546 8.395 1.00 98.44 83 ASP A O 1
ATOM 648 N N . TRP A 1 84 ? 0.733 -8.229 9.083 1.00 98.56 84 TRP A N 1
ATOM 649 C CA . TRP A 1 84 ? 0.792 -6.777 8.996 1.00 98.56 84 TRP A CA 1
ATOM 650 C C . TRP A 1 84 ? 1.762 -6.164 10.000 1.00 98.56 84 TRP A C 1
ATOM 652 O O . TRP A 1 84 ? 2.476 -5.224 9.649 1.00 98.56 84 TRP A O 1
ATOM 662 N N . ASP A 1 85 ? 1.831 -6.699 11.216 1.00 98.44 85 ASP A N 1
ATOM 663 C CA . ASP A 1 85 ? 2.764 -6.240 12.243 1.00 98.44 85 ASP A CA 1
ATOM 664 C C . ASP A 1 85 ? 4.220 -6.423 11.798 1.00 98.44 85 ASP A C 1
ATOM 666 O O . ASP A 1 85 ? 5.003 -5.467 11.794 1.00 98.44 85 ASP A O 1
ATOM 670 N N . LEU A 1 86 ? 4.552 -7.606 11.272 1.00 98.44 86 LEU A N 1
ATOM 671 C CA . LEU A 1 86 ? 5.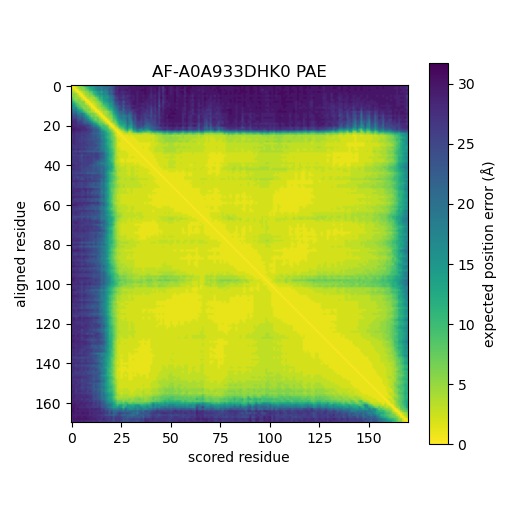859 -7.879 10.672 1.00 98.44 86 LEU A CA 1
ATOM 672 C C . LEU A 1 86 ? 6.131 -6.964 9.471 1.00 98.44 86 LEU A C 1
ATOM 674 O O . LEU A 1 86 ? 7.242 -6.451 9.299 1.00 98.44 86 LEU A O 1
ATOM 678 N N . TYR A 1 87 ? 5.118 -6.728 8.635 1.00 98.12 87 TYR A N 1
ATOM 679 C CA . TYR A 1 87 ? 5.230 -5.846 7.479 1.00 98.12 87 TYR A CA 1
ATOM 680 C C . TYR A 1 87 ? 5.565 -4.403 7.885 1.00 98.12 87 TYR A C 1
ATOM 682 O O . TYR A 1 87 ? 6.537 -3.834 7.377 1.00 98.12 87 TYR A O 1
ATOM 690 N N . VAL A 1 88 ? 4.801 -3.814 8.809 1.00 98.19 88 VAL A N 1
ATOM 691 C CA . VAL A 1 88 ? 4.999 -2.434 9.282 1.00 98.19 88 VAL A CA 1
ATOM 692 C C . VAL A 1 88 ? 6.312 -2.309 10.052 1.00 98.19 88 VAL A C 1
ATOM 694 O O . VAL A 1 88 ? 7.040 -1.336 9.848 1.00 98.19 88 VAL A O 1
ATOM 697 N N . SER A 1 89 ? 6.682 -3.316 10.845 1.00 98.00 89 SER A N 1
ATOM 698 C CA . SER A 1 89 ? 7.969 -3.364 11.546 1.00 98.00 89 SER A CA 1
ATOM 699 C C . SER A 1 89 ? 9.155 -3.311 10.577 1.00 98.00 89 SER A C 1
ATOM 701 O O . SER A 1 89 ? 10.084 -2.526 10.780 1.00 98.00 89 SER A O 1
ATOM 703 N N . ARG A 1 90 ? 9.102 -4.044 9.453 1.00 97.38 90 ARG A N 1
ATOM 704 C CA . ARG A 1 90 ? 10.124 -3.928 8.394 1.00 97.38 90 ARG A CA 1
ATOM 705 C C . ARG A 1 90 ? 10.184 -2.526 7.786 1.00 97.38 90 ARG A C 1
ATOM 707 O O . ARG A 1 90 ? 11.275 -2.058 7.466 1.00 97.38 90 ARG A O 1
ATOM 714 N N . MET A 1 91 ? 9.047 -1.846 7.614 1.00 97.12 91 MET A N 1
ATOM 715 C CA . MET A 1 91 ? 9.051 -0.462 7.117 1.00 97.12 91 MET A CA 1
ATOM 716 C C . MET A 1 91 ? 9.663 0.495 8.139 1.00 97.12 91 MET A C 1
ATOM 718 O O . MET A 1 91 ? 10.469 1.339 7.760 1.00 97.12 91 MET A O 1
ATOM 722 N N . HIS A 1 92 ? 9.355 0.326 9.425 1.00 96.69 92 HIS A N 1
ATOM 723 C CA . HIS A 1 92 ? 9.938 1.129 10.498 1.00 96.69 92 HIS A CA 1
ATOM 724 C C . HIS A 1 92 ? 11.469 0.996 10.549 1.00 96.69 92 HIS A C 1
ATOM 726 O O . HIS A 1 92 ? 12.175 1.992 10.694 1.00 96.69 92 HIS A O 1
ATOM 732 N N . VAL A 1 93 ? 12.016 -0.210 10.360 1.00 97.12 93 VAL A N 1
ATOM 733 C CA . VAL A 1 93 ? 13.475 -0.389 10.241 1.00 97.12 93 VAL A CA 1
ATOM 734 C C . VAL A 1 93 ? 14.025 0.387 9.040 1.00 97.12 93 VAL A C 1
ATOM 736 O O . VAL A 1 93 ? 15.026 1.086 9.171 1.00 97.12 93 VAL A O 1
ATOM 739 N N . ARG A 1 94 ? 13.343 0.344 7.889 1.00 95.75 94 ARG A N 1
ATOM 740 C CA . ARG A 1 94 ? 13.758 1.081 6.683 1.00 95.75 94 ARG A CA 1
ATOM 741 C C . ARG A 1 94 ? 13.704 2.598 6.846 1.00 95.75 94 ARG A C 1
ATOM 743 O O . ARG A 1 94 ? 14.514 3.279 6.226 1.00 95.75 94 ARG A O 1
ATOM 750 N N . THR A 1 95 ? 12.820 3.136 7.689 1.00 95.94 95 THR A N 1
ATOM 751 C CA . THR A 1 95 ? 12.812 4.584 7.952 1.00 95.94 95 THR A CA 1
ATOM 752 C C . THR A 1 95 ? 14.046 5.049 8.722 1.00 95.94 95 THR A C 1
ATOM 754 O O . THR A 1 95 ? 14.471 6.183 8.550 1.00 95.94 95 THR A O 1
ATOM 757 N N . LYS A 1 96 ? 14.690 4.176 9.513 1.00 95.25 96 LYS A N 1
ATOM 758 C CA . LYS A 1 96 ? 15.892 4.544 10.289 1.00 95.25 96 LYS A CA 1
ATOM 759 C C . LYS A 1 96 ? 17.094 4.901 9.415 1.00 95.25 96 LYS A C 1
ATOM 761 O O . LYS A 1 96 ? 17.945 5.667 9.843 1.00 95.25 96 LYS A O 1
ATOM 766 N N . VAL A 1 97 ? 17.158 4.346 8.205 1.00 95.31 97 VAL A N 1
ATOM 767 C CA . VAL A 1 97 ? 18.244 4.589 7.241 1.00 95.31 97 VAL A CA 1
ATOM 768 C C . VAL A 1 97 ? 17.843 5.566 6.133 1.00 95.31 97 VAL A C 1
ATOM 770 O O . VAL A 1 97 ? 18.625 5.803 5.217 1.00 95.31 97 VAL A O 1
ATOM 773 N N . ARG A 1 98 ? 16.627 6.130 6.184 1.00 93.94 98 ARG A N 1
ATOM 774 C CA . ARG A 1 98 ? 16.120 7.060 5.172 1.00 93.94 98 ARG A CA 1
ATOM 775 C C . ARG A 1 98 ? 15.782 8.412 5.811 1.00 93.94 98 ARG A C 1
ATOM 777 O O . ARG A 1 98 ? 14.736 8.528 6.456 1.00 93.94 98 ARG A O 1
ATOM 784 N N . PRO A 1 99 ? 16.640 9.435 5.631 1.00 94.31 99 PRO A N 1
ATOM 785 C CA . PRO A 1 99 ? 16.435 10.757 6.212 1.00 94.31 99 PRO A CA 1
ATOM 786 C C . PRO A 1 99 ? 15.055 11.338 5.889 1.00 94.31 99 PRO A C 1
ATOM 788 O O . PRO A 1 99 ? 14.527 11.137 4.795 1.00 94.31 99 PRO A O 1
ATOM 791 N N . GLY A 1 100 ? 14.465 12.048 6.853 1.00 93.56 100 GLY A N 1
ATOM 792 C CA . GLY A 1 100 ? 13.157 12.696 6.697 1.00 93.56 100 GLY A CA 1
ATOM 793 C C . GLY A 1 100 ? 11.948 11.756 6.770 1.00 93.56 100 GLY A C 1
ATOM 794 O O . GLY A 1 100 ? 10.822 12.212 6.591 1.00 93.56 100 GLY A O 1
ATOM 795 N N . THR A 1 101 ? 12.148 10.465 7.055 1.00 95.25 101 THR A N 1
ATOM 796 C CA . THR A 1 101 ? 11.058 9.487 7.191 1.00 95.25 101 THR A CA 1
ATOM 797 C C . THR A 1 101 ? 10.968 8.954 8.614 1.00 95.25 101 THR A C 1
ATOM 799 O O . THR A 1 101 ? 11.973 8.821 9.310 1.00 95.25 101 THR A O 1
ATOM 802 N N . SER A 1 102 ? 9.755 8.667 9.084 1.00 95.69 102 SER A N 1
ATOM 803 C CA . SER A 1 102 ? 9.550 8.072 10.405 1.00 95.69 102 SER A CA 1
ATOM 804 C C . SER A 1 102 ? 8.177 7.422 10.548 1.00 95.69 102 SER A C 1
ATOM 806 O O . SER A 1 102 ? 7.186 7.835 9.939 1.00 95.69 102 SER A O 1
ATOM 808 N N . ILE A 1 103 ? 8.125 6.407 11.412 1.00 97.06 103 ILE A N 1
ATOM 809 C CA . ILE A 1 103 ? 6.889 5.769 11.863 1.00 97.06 103 ILE A CA 1
ATOM 810 C C . ILE A 1 103 ? 6.908 5.767 13.391 1.00 97.06 103 ILE A C 1
ATOM 812 O O . ILE A 1 103 ? 7.685 5.029 14.001 1.00 97.06 103 ILE A O 1
ATOM 816 N N . SER A 1 104 ? 6.067 6.599 14.010 1.00 97.12 104 SER A N 1
ATOM 817 C CA . SER A 1 104 ? 5.901 6.609 15.467 1.00 97.12 104 SER A CA 1
ATOM 818 C C . SER A 1 104 ? 5.136 5.367 15.938 1.00 97.12 104 SER A C 1
ATOM 820 O O . SER A 1 104 ? 4.351 4.788 15.187 1.00 97.12 104 SER A O 1
ATOM 822 N N . ARG A 1 105 ? 5.291 4.973 17.210 1.00 97.25 105 ARG A N 1
ATOM 823 C CA . ARG A 1 105 ? 4.530 3.844 17.788 1.00 97.25 105 ARG A CA 1
ATOM 824 C C . ARG A 1 105 ? 3.011 4.061 17.692 1.00 97.25 105 ARG A C 1
ATOM 826 O O . ARG A 1 105 ? 2.267 3.118 17.425 1.00 97.25 105 ARG A O 1
ATOM 833 N N . LYS A 1 106 ? 2.548 5.303 17.881 1.00 98.19 106 LYS A N 1
ATOM 834 C CA . LYS A 1 106 ? 1.129 5.676 17.759 1.00 98.19 106 LYS A CA 1
ATOM 835 C C . LYS A 1 106 ? 0.640 5.534 16.316 1.00 98.19 106 LYS A C 1
ATOM 837 O O . LYS A 1 106 ? -0.411 4.933 16.099 1.00 98.19 106 LYS A O 1
ATOM 842 N N . ASP A 1 107 ? 1.408 6.030 15.346 1.00 98.50 107 ASP A N 1
ATOM 843 C CA . ASP A 1 107 ? 1.052 5.921 13.928 1.00 98.50 107 ASP A CA 1
ATOM 844 C C . ASP A 1 107 ? 1.085 4.465 13.452 1.00 98.50 107 ASP A C 1
ATOM 846 O O . ASP A 1 107 ? 0.150 4.037 12.783 1.00 98.50 107 ASP A O 1
ATOM 850 N N . ALA A 1 108 ? 2.074 3.669 13.879 1.00 98.38 108 ALA A N 1
ATOM 851 C CA . ALA A 1 108 ? 2.134 2.235 13.593 1.00 98.38 108 ALA A CA 1
ATOM 852 C C . ALA A 1 108 ? 0.863 1.511 14.063 1.00 98.38 108 ALA A C 1
ATOM 854 O O . ALA A 1 108 ? 0.262 0.756 13.302 1.00 98.38 108 ALA A O 1
ATOM 855 N N . ARG A 1 109 ? 0.391 1.788 15.287 1.00 98.56 109 ARG A N 1
ATOM 856 C CA . ARG A 1 109 ? -0.844 1.182 15.807 1.00 98.56 109 ARG A CA 1
ATOM 857 C C . ARG A 1 109 ? -2.062 1.526 14.949 1.00 98.56 109 ARG A C 1
ATOM 859 O O . ARG A 1 109 ? -2.861 0.640 14.657 1.00 98.56 109 ARG A O 1
ATOM 866 N N . ARG A 1 110 ? -2.194 2.791 14.538 1.00 98.81 110 ARG A N 1
ATOM 867 C CA . ARG A 1 110 ? -3.300 3.268 13.688 1.00 98.81 110 ARG A CA 1
ATOM 868 C C . ARG A 1 110 ? -3.244 2.659 12.290 1.00 98.81 110 ARG A C 1
ATOM 870 O O . ARG A 1 110 ? -4.258 2.161 11.815 1.00 98.81 110 ARG A O 1
ATOM 877 N N . VAL A 1 111 ? -2.059 2.625 11.681 1.00 98.75 111 VAL A N 1
ATOM 878 C CA . VAL A 1 111 ? -1.804 1.966 10.391 1.00 98.75 111 VAL A CA 1
ATOM 879 C C . VAL A 1 111 ? -2.226 0.507 10.447 1.00 98.75 111 VAL A C 1
ATOM 881 O O . VAL A 1 111 ? -2.976 0.050 9.591 1.00 98.75 111 VAL A O 1
ATOM 884 N N . LEU A 1 112 ? -1.796 -0.220 11.476 1.00 98.75 112 LEU A N 1
ATOM 885 C CA . LEU A 1 112 ? -2.147 -1.623 11.604 1.00 98.75 112 LEU A CA 1
ATOM 886 C C . LEU A 1 112 ? -3.657 -1.819 11.811 1.00 98.75 112 LEU A C 1
ATOM 888 O O . LEU A 1 112 ? -4.220 -2.771 11.272 1.00 98.75 112 LEU A O 1
ATOM 892 N N . ASN A 1 113 ? -4.323 -0.946 12.580 1.00 98.75 113 ASN A N 1
ATOM 893 C CA . ASN A 1 113 ? -5.776 -1.014 12.780 1.00 98.75 113 ASN A CA 1
ATOM 894 C C . ASN A 1 113 ? -6.519 -0.858 11.453 1.00 98.75 113 ASN A C 1
ATOM 896 O O . ASN A 1 113 ? -7.361 -1.697 11.142 1.00 98.75 113 ASN A O 1
ATOM 900 N N . PHE A 1 114 ? -6.128 0.136 10.652 1.00 98.81 114 PHE A N 1
ATOM 901 C CA . PHE A 1 114 ? -6.668 0.327 9.311 1.00 98.81 114 PHE A CA 1
ATOM 902 C C . PHE A 1 114 ? -6.414 -0.885 8.411 1.00 98.81 114 PHE A C 1
ATOM 904 O O . PHE A 1 114 ? -7.363 -1.437 7.873 1.00 98.81 114 PHE A O 1
ATOM 911 N N . LEU A 1 115 ? -5.167 -1.354 8.290 1.00 98.69 115 LEU A N 1
ATOM 912 C CA . LEU A 1 115 ? -4.821 -2.472 7.400 1.00 98.69 115 LEU A CA 1
ATOM 913 C C . LEU A 1 115 ? -5.562 -3.765 7.758 1.00 98.69 115 LEU A C 1
ATOM 915 O O . LEU A 1 115 ? -5.938 -4.531 6.873 1.00 98.69 115 LEU A O 1
ATOM 919 N N . THR A 1 116 ? -5.796 -4.000 9.049 1.00 98.62 116 THR A N 1
ATOM 920 C CA . THR A 1 116 ? -6.559 -5.165 9.522 1.00 98.62 116 THR A CA 1
ATOM 921 C C . THR A 1 116 ? -8.037 -5.029 9.167 1.00 98.62 116 THR A C 1
ATOM 923 O O . THR A 1 116 ? -8.630 -5.970 8.646 1.00 98.62 116 THR A O 1
ATOM 926 N N . TYR A 1 117 ? -8.622 -3.853 9.411 1.00 98.69 117 TYR A N 1
ATOM 927 C CA . TYR A 1 117 ? -10.018 -3.576 9.080 1.00 98.69 117 TYR A CA 1
ATOM 928 C C . TYR A 1 117 ? -10.265 -3.651 7.568 1.00 98.69 117 TYR A C 1
ATOM 930 O O . TYR A 1 117 ? -11.150 -4.366 7.113 1.00 98.69 117 TYR A O 1
ATOM 938 N N . ASP A 1 118 ? -9.422 -2.987 6.783 1.00 98.62 118 ASP A N 1
ATOM 939 C CA . ASP A 1 118 ? -9.445 -3.009 5.323 1.00 98.62 118 ASP A CA 1
ATOM 940 C C . ASP A 1 118 ? -9.292 -4.432 4.760 1.00 98.62 118 ASP A C 1
ATOM 942 O O . ASP A 1 118 ? -10.010 -4.823 3.840 1.00 98.62 118 ASP A O 1
ATOM 946 N N . SER A 1 119 ? -8.415 -5.248 5.359 1.00 98.56 119 SER A N 1
ATOM 947 C CA . SER A 1 119 ? -8.267 -6.656 4.976 1.00 98.56 119 SER A CA 1
ATOM 948 C C . SER A 1 119 ? -9.544 -7.452 5.228 1.00 98.56 119 SER A C 1
ATOM 950 O O . SER A 1 119 ? -9.949 -8.230 4.367 1.00 98.56 119 SER A O 1
ATOM 952 N N . LYS A 1 120 ? -10.219 -7.227 6.361 1.00 98.44 120 LYS A N 1
ATOM 953 C CA . LYS A 1 120 ? -11.537 -7.816 6.606 1.00 98.44 120 LYS A CA 1
ATOM 954 C C . LYS A 1 120 ? -12.539 -7.383 5.536 1.00 98.44 120 LYS A C 1
ATOM 956 O O . LYS A 1 120 ? -13.122 -8.241 4.883 1.00 98.44 120 LYS A O 1
ATOM 961 N N . MET A 1 121 ? -12.688 -6.081 5.311 1.00 98.31 121 MET A N 1
ATOM 962 C CA . MET A 1 121 ? -13.712 -5.564 4.406 1.00 98.31 121 MET A CA 1
ATOM 963 C C . MET A 1 121 ? -13.486 -6.003 2.959 1.00 98.31 121 MET A C 1
ATOM 965 O O . MET A 1 121 ? -14.390 -6.548 2.335 1.00 98.31 121 MET A O 1
ATOM 969 N N . ARG A 1 122 ? -12.291 -5.787 2.403 1.00 98.06 122 ARG A N 1
ATOM 970 C CA . ARG A 1 122 ? -12.051 -6.013 0.970 1.00 98.06 122 ARG A CA 1
ATOM 971 C C . ARG A 1 122 ? -11.566 -7.416 0.636 1.00 98.06 122 ARG A C 1
ATOM 973 O O . ARG A 1 122 ? -11.852 -7.888 -0.451 1.00 98.06 122 ARG A O 1
ATOM 980 N N . LYS A 1 123 ? -10.820 -8.079 1.523 1.00 97.56 123 LYS A N 1
ATOM 981 C CA . LYS A 1 123 ? -10.130 -9.345 1.190 1.00 97.56 123 LYS A CA 1
ATOM 982 C C . LYS A 1 123 ? -10.823 -10.576 1.756 1.00 97.56 123 LYS A C 1
ATOM 984 O O . LYS A 1 123 ? -10.608 -11.670 1.243 1.00 97.56 123 LYS A O 1
ATOM 989 N N . ILE A 1 124 ? -11.628 -10.402 2.803 1.00 98.12 124 ILE A N 1
ATOM 990 C CA . ILE A 1 124 ? -12.451 -11.467 3.379 1.00 98.12 124 ILE A CA 1
ATOM 991 C C . ILE A 1 124 ? -13.901 -11.284 2.933 1.00 98.12 124 ILE A C 1
ATOM 993 O O . ILE A 1 124 ? -14.418 -12.134 2.215 1.00 98.12 124 ILE A O 1
ATOM 997 N N . ASP A 1 125 ? -14.529 -10.167 3.299 1.00 98.19 125 ASP A N 1
ATOM 998 C CA . ASP A 1 125 ? -15.964 -9.970 3.074 1.00 98.19 125 ASP A CA 1
ATOM 999 C C . ASP A 1 125 ? -16.276 -9.772 1.569 1.00 98.19 125 ASP A C 1
ATOM 1001 O O . ASP A 1 125 ? -17.291 -10.265 1.088 1.00 98.19 125 ASP A O 1
ATOM 1005 N N . HIS A 1 126 ? -15.360 -9.159 0.800 1.00 97.94 126 HIS A N 1
ATOM 1006 C CA . HIS A 1 126 ? -15.444 -8.996 -0.669 1.00 97.94 126 HIS A CA 1
ATOM 1007 C C . HIS A 1 126 ? -14.350 -9.775 -1.420 1.00 97.94 126 HIS A C 1
ATOM 1009 O O . HIS A 1 126 ? -13.758 -9.305 -2.395 1.00 97.94 126 HIS A O 1
ATOM 1015 N N . LYS A 1 127 ? -14.052 -10.992 -0.953 1.00 98.06 127 LYS A N 1
ATOM 1016 C CA . LYS A 1 127 ? -12.945 -11.817 -1.461 1.00 98.06 127 LYS A CA 1
ATOM 1017 C C . LYS A 1 127 ? -12.943 -11.987 -2.987 1.00 98.06 127 LYS A C 1
ATOM 1019 O O . LYS A 1 127 ? -11.881 -11.878 -3.596 1.00 98.06 127 LYS A O 1
ATOM 1024 N N . ALA A 1 128 ? -14.102 -12.236 -3.600 1.00 98.44 128 ALA A N 1
ATOM 1025 C CA . ALA A 1 128 ? -14.200 -12.471 -5.043 1.00 98.44 128 ALA A CA 1
ATOM 1026 C C . ALA A 1 128 ? -13.707 -11.266 -5.864 1.00 98.44 128 ALA A C 1
ATOM 1028 O O . A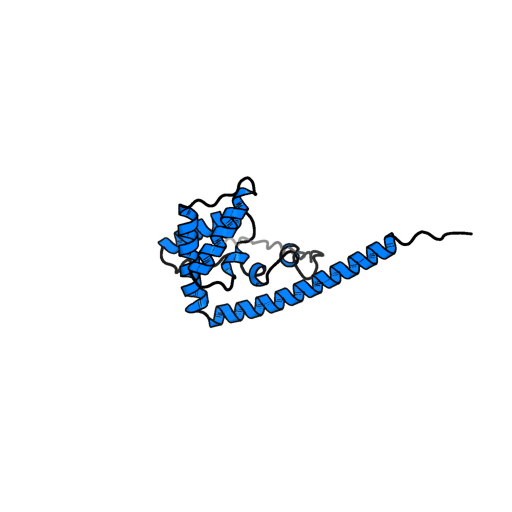LA A 1 128 ? -12.923 -11.439 -6.799 1.00 98.44 128 ALA A O 1
ATOM 1029 N N . ASP A 1 129 ? -14.083 -10.050 -5.464 1.00 98.06 129 ASP A N 1
ATOM 1030 C CA . ASP A 1 129 ? -13.661 -8.815 -6.132 1.00 98.06 129 ASP A CA 1
ATOM 1031 C C . ASP A 1 129 ? -12.153 -8.594 -5.980 1.00 98.06 129 ASP A C 1
ATOM 1033 O O . ASP A 1 129 ? -11.452 -8.253 -6.938 1.00 98.06 129 ASP A O 1
ATOM 1037 N N . PHE A 1 130 ? -11.621 -8.844 -4.780 1.00 98.00 130 PHE A N 1
ATOM 1038 C CA . PHE A 1 130 ? -10.187 -8.726 -4.528 1.00 98.00 130 PHE A CA 1
ATOM 1039 C C . PHE A 1 130 ? -9.371 -9.750 -5.330 1.00 98.00 130 PHE A C 1
ATOM 1041 O O . PHE A 1 130 ? -8.319 -9.413 -5.883 1.00 98.00 130 PHE A O 1
ATOM 1048 N N . GLU A 1 131 ? -9.849 -10.990 -5.446 1.00 98.31 131 GLU A N 1
ATOM 1049 C CA . GLU A 1 131 ? -9.215 -12.034 -6.256 1.00 98.31 131 GLU A CA 1
ATOM 1050 C C . GLU A 1 131 ? -9.280 -11.722 -7.753 1.00 98.31 131 GLU A C 1
ATOM 1052 O O . GLU A 1 131 ? -8.284 -11.909 -8.458 1.00 98.31 131 GLU A O 1
ATOM 1057 N N . ALA A 1 132 ? -10.411 -11.208 -8.245 1.00 98.50 132 ALA A N 1
ATOM 1058 C CA . ALA A 1 132 ? -10.541 -10.751 -9.624 1.00 98.50 132 ALA A CA 1
ATOM 1059 C C . ALA A 1 132 ? -9.515 -9.651 -9.922 1.00 98.50 132 ALA A C 1
ATOM 1061 O O . ALA A 1 132 ? -8.732 -9.771 -10.870 1.00 98.50 132 ALA A O 1
ATOM 1062 N N . LYS A 1 133 ? -9.410 -8.648 -9.041 1.00 98.12 133 LYS A N 1
ATOM 1063 C CA . LYS A 1 133 ? -8.410 -7.590 -9.196 1.00 98.12 133 LYS A CA 1
ATOM 1064 C C . LYS A 1 133 ? -6.982 -8.124 -9.136 1.00 98.12 133 LYS A C 1
ATOM 1066 O O . LYS A 1 133 ? -6.129 -7.711 -9.916 1.00 98.12 133 LYS A O 1
ATOM 1071 N N . THR A 1 134 ? -6.715 -9.073 -8.244 1.00 98.38 134 THR A N 1
ATOM 1072 C CA . THR A 1 134 ? -5.401 -9.718 -8.131 1.00 98.38 134 THR A CA 1
ATOM 1073 C C . THR A 1 134 ? -5.004 -10.412 -9.435 1.00 98.38 134 THR A C 1
ATOM 1075 O O . THR A 1 134 ? -3.869 -10.257 -9.887 1.00 98.38 134 THR A O 1
ATOM 1078 N N . LYS A 1 135 ? -5.936 -11.117 -10.089 1.00 98.69 135 LYS A N 1
ATOM 1079 C CA . LYS A 1 135 ? -5.698 -11.761 -11.393 1.00 98.69 135 LYS A CA 1
ATOM 1080 C C . LYS A 1 135 ? -5.360 -10.743 -12.484 1.00 98.69 135 LYS A C 1
ATOM 1082 O O . LYS A 1 135 ? -4.427 -10.972 -13.253 1.00 98.69 135 LYS A O 1
ATOM 1087 N N . GLU A 1 136 ? -6.061 -9.609 -12.527 1.00 98.44 136 GLU A N 1
ATOM 1088 C CA . GLU A 1 136 ? -5.737 -8.513 -13.451 1.00 98.44 136 GLU A CA 1
ATOM 1089 C C . GLU A 1 136 ? -4.315 -7.982 -13.229 1.00 98.44 136 GLU A C 1
ATOM 1091 O O . GLU A 1 136 ? -3.551 -7.835 -14.184 1.00 98.44 136 GLU A O 1
ATOM 1096 N N . LEU A 1 137 ? -3.939 -7.730 -11.970 1.00 98.44 137 LEU A N 1
ATOM 1097 C CA . LEU A 1 137 ? -2.614 -7.213 -11.620 1.00 98.44 137 LEU A CA 1
ATOM 1098 C C . LEU A 1 137 ? -1.497 -8.208 -11.948 1.00 98.44 137 LEU A C 1
ATOM 1100 O O . LEU A 1 137 ? -0.445 -7.796 -12.431 1.00 98.44 137 LEU A O 1
ATOM 1104 N N . LEU A 1 138 ? -1.722 -9.507 -11.736 1.00 98.69 138 LEU A N 1
ATOM 1105 C CA . LEU A 1 138 ? -0.779 -10.557 -12.129 1.00 98.69 138 LEU A CA 1
ATOM 1106 C C . LEU A 1 138 ? -0.561 -10.574 -13.644 1.00 98.69 138 LEU A C 1
ATOM 1108 O O . LEU A 1 138 ? 0.584 -10.579 -14.097 1.00 98.69 138 LEU A O 1
ATOM 1112 N N . LYS A 1 139 ? -1.642 -10.519 -14.432 1.00 98.56 139 LYS A N 1
ATOM 1113 C CA . LYS A 1 139 ? -1.547 -10.456 -15.896 1.00 98.56 139 LYS A CA 1
ATOM 1114 C C . LYS A 1 139 ? -0.766 -9.220 -16.342 1.00 98.56 139 LYS A C 1
ATOM 1116 O O . LYS A 1 139 ? 0.166 -9.342 -17.135 1.00 98.56 139 LYS A O 1
ATOM 1121 N N . LEU A 1 140 ? -1.100 -8.050 -15.795 1.00 97.94 140 LEU A N 1
ATOM 1122 C CA . LEU A 1 140 ? -0.408 -6.802 -16.109 1.00 97.94 140 LEU A CA 1
ATOM 1123 C C . LEU A 1 140 ? 1.083 -6.873 -15.748 1.00 97.94 140 LEU A C 1
ATOM 1125 O O . LEU A 1 140 ? 1.927 -6.439 -16.529 1.00 97.94 140 LEU A O 1
ATOM 1129 N N . PHE A 1 141 ? 1.421 -7.457 -14.598 1.00 98.31 141 PHE A N 1
ATOM 1130 C CA . PHE A 1 141 ? 2.805 -7.611 -14.158 1.00 98.31 141 PHE A CA 1
ATOM 1131 C C . PHE A 1 141 ? 3.628 -8.496 -15.101 1.00 98.31 141 PHE A C 1
ATOM 1133 O O . PHE A 1 141 ? 4.778 -8.169 -15.397 1.00 98.31 141 PHE A O 1
ATOM 1140 N N . GLU A 1 142 ? 3.047 -9.573 -15.635 1.00 98.44 142 GLU A N 1
ATOM 1141 C CA . GLU A 1 142 ? 3.726 -10.405 -16.634 1.00 98.44 142 GLU A CA 1
ATOM 1142 C C . GLU A 1 142 ? 3.951 -9.665 -17.959 1.00 98.44 142 GLU A C 1
ATOM 1144 O O . GLU A 1 142 ? 5.008 -9.813 -18.576 1.00 98.44 142 GLU A O 1
ATOM 1149 N N . GLU A 1 143 ? 3.019 -8.813 -18.389 1.00 98.06 143 GLU A N 1
ATOM 1150 C CA . GLU A 1 143 ? 3.240 -7.972 -19.570 1.00 98.06 143 GLU A CA 1
ATOM 1151 C C . GLU A 1 143 ? 4.335 -6.922 -19.335 1.00 98.06 143 GLU A C 1
ATOM 1153 O O . GLU A 1 143 ? 5.192 -6.721 -20.197 1.00 98.06 143 GLU A O 1
ATOM 1158 N N . VAL A 1 144 ? 4.362 -6.310 -18.148 1.00 97.69 144 VAL A N 1
ATOM 1159 C CA . VAL A 1 144 ? 5.425 -5.387 -17.732 1.00 97.69 144 VAL A CA 1
ATOM 1160 C C . VAL A 1 144 ? 6.786 -6.090 -17.723 1.00 97.69 144 VAL A C 1
ATOM 1162 O O . VAL A 1 144 ? 7.769 -5.529 -18.204 1.00 97.69 144 VAL A O 1
ATOM 1165 N N . LYS A 1 145 ? 6.869 -7.331 -17.226 1.00 97.75 145 LYS A N 1
ATOM 1166 C CA . LYS A 1 145 ? 8.110 -8.125 -17.245 1.00 97.75 145 LYS A CA 1
ATOM 1167 C C . LYS A 1 145 ? 8.599 -8.402 -18.664 1.00 97.75 145 LYS A C 1
ATOM 1169 O O . LYS A 1 145 ? 9.793 -8.263 -18.923 1.00 97.75 145 LYS A O 1
ATOM 1174 N N . LYS A 1 146 ? 7.694 -8.756 -19.581 1.00 97.38 146 LYS A N 1
ATOM 1175 C CA . LYS A 1 146 ? 8.034 -8.954 -21.000 1.00 97.38 146 LYS A CA 1
ATOM 1176 C C . LYS A 1 146 ? 8.592 -7.678 -21.624 1.00 97.38 146 LYS A C 1
ATOM 1178 O O . LYS A 1 146 ? 9.601 -7.744 -22.320 1.00 97.38 146 LYS A O 1
ATOM 1183 N N . GLU A 1 147 ? 7.989 -6.526 -21.333 1.00 96.12 147 GLU A N 1
ATOM 1184 C CA . GLU A 1 147 ? 8.497 -5.252 -21.848 1.00 96.12 147 GLU A CA 1
ATOM 1185 C C . GLU A 1 147 ? 9.867 -4.901 -21.258 1.00 96.12 147 GLU A C 1
ATOM 1187 O O . GLU A 1 147 ? 10.760 -4.517 -22.006 1.00 96.12 147 GLU A O 1
ATOM 1192 N N . ARG A 1 148 ? 10.093 -5.114 -19.954 1.00 95.62 148 ARG A N 1
ATOM 1193 C CA . ARG A 1 148 ? 11.426 -4.928 -19.348 1.00 95.62 148 ARG A CA 1
ATOM 1194 C C . ARG A 1 148 ? 12.488 -5.782 -20.029 1.00 95.62 148 ARG A C 1
ATOM 1196 O O . ARG A 1 148 ? 13.568 -5.280 -20.318 1.00 95.62 148 ARG A O 1
ATOM 1203 N N . LEU A 1 149 ? 12.179 -7.050 -20.304 1.00 96.12 149 LEU A N 1
ATOM 1204 C CA . LEU A 1 149 ? 13.097 -7.952 -20.996 1.00 96.12 149 LEU A CA 1
ATOM 1205 C C . LEU A 1 149 ? 13.387 -7.469 -22.419 1.00 96.12 149 LEU A C 1
ATOM 1207 O O . LEU A 1 149 ? 14.543 -7.424 -22.825 1.00 96.12 149 LEU A O 1
ATOM 1211 N N . ARG A 1 150 ? 12.354 -7.064 -23.164 1.00 95.75 150 ARG A N 1
ATOM 1212 C CA . ARG A 1 150 ? 12.522 -6.473 -24.495 1.00 95.75 150 ARG A CA 1
ATOM 1213 C C . ARG A 1 150 ? 13.440 -5.249 -24.437 1.00 95.75 150 ARG A C 1
ATOM 1215 O O . ARG A 1 150 ? 14.390 -5.174 -25.207 1.00 95.75 150 ARG A O 1
ATOM 1222 N N . MET A 1 151 ? 13.180 -4.314 -23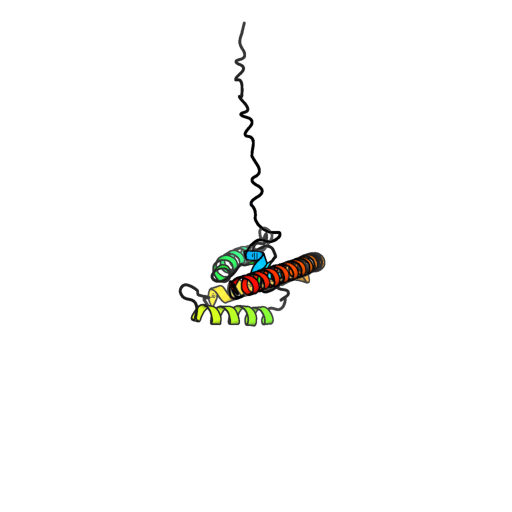.521 1.00 93.56 151 MET A N 1
ATOM 1223 C CA . MET A 1 151 ? 13.994 -3.107 -23.346 1.00 93.56 151 MET A CA 1
ATOM 1224 C C . MET A 1 151 ? 15.447 -3.447 -23.005 1.00 93.56 151 MET A C 1
ATOM 1226 O O . MET A 1 151 ? 16.353 -2.836 -23.561 1.00 93.56 151 MET A O 1
ATOM 1230 N N . GLN A 1 152 ? 15.666 -4.437 -22.137 1.00 94.75 152 GLN A N 1
ATOM 1231 C CA . GLN A 1 152 ? 16.999 -4.914 -21.776 1.00 94.75 152 GLN A CA 1
ATOM 1232 C C . GLN A 1 152 ? 17.740 -5.478 -22.995 1.00 94.75 152 GLN A C 1
ATOM 1234 O O . GLN A 1 152 ? 18.861 -5.066 -23.269 1.00 94.75 152 GLN A O 1
ATOM 1239 N N . ILE A 1 153 ? 17.090 -6.346 -23.779 1.00 96.12 153 ILE A N 1
ATOM 1240 C CA . ILE A 1 153 ? 17.663 -6.918 -25.006 1.00 96.12 153 ILE A CA 1
ATOM 1241 C C . ILE A 1 153 ? 18.055 -5.816 -25.995 1.00 96.12 153 ILE A C 1
ATOM 1243 O O . ILE A 1 153 ? 19.146 -5.853 -26.559 1.00 96.12 153 ILE A O 1
ATOM 1247 N N . GLU A 1 154 ? 17.189 -4.826 -26.214 1.00 93.69 154 GLU A N 1
ATOM 1248 C CA . GLU A 1 154 ? 17.485 -3.722 -27.133 1.00 93.69 154 GLU A CA 1
ATOM 1249 C C . GLU A 1 154 ? 18.622 -2.828 -26.621 1.00 93.69 154 GLU A C 1
ATOM 1251 O O . GLU A 1 154 ? 19.480 -2.407 -27.399 1.00 93.69 154 GLU A O 1
ATOM 1256 N N . GLN A 1 155 ? 18.685 -2.583 -25.309 1.00 92.75 155 GLN A N 1
ATOM 1257 C CA . GLN A 1 155 ? 19.810 -1.877 -24.693 1.00 92.75 155 GLN A CA 1
ATOM 1258 C C . GLN A 1 155 ? 21.121 -2.648 -24.859 1.00 92.75 155 GLN A C 1
ATOM 1260 O O . GLN A 1 155 ? 22.141 -2.044 -25.183 1.00 92.75 155 GLN A O 1
ATOM 1265 N N . ASP A 1 156 ? 21.103 -3.967 -24.684 1.00 94.81 156 ASP A N 1
ATOM 1266 C CA . ASP A 1 156 ? 22.297 -4.799 -24.811 1.00 94.81 156 ASP A CA 1
ATOM 1267 C C . ASP A 1 156 ? 22.762 -4.899 -26.270 1.00 94.81 156 ASP A C 1
ATOM 1269 O O . ASP A 1 156 ? 23.949 -4.732 -26.544 1.00 94.81 156 ASP A O 1
ATOM 1273 N N . LYS A 1 157 ? 21.840 -5.028 -27.236 1.00 93.62 157 LYS A N 1
ATOM 1274 C CA . LYS A 1 157 ? 22.158 -4.928 -28.674 1.00 93.62 157 LYS A CA 1
ATOM 1275 C C . LYS A 1 157 ? 22.800 -3.589 -29.028 1.00 93.62 157 LYS A C 1
ATOM 1277 O O . LYS A 1 157 ? 23.774 -3.552 -29.781 1.00 93.62 157 LYS A O 1
ATOM 1282 N N . LYS A 1 158 ? 22.264 -2.487 -28.493 1.00 91.12 158 LYS A N 1
ATOM 1283 C CA . LYS A 1 158 ? 22.808 -1.145 -28.721 1.00 91.12 158 LYS A CA 1
ATOM 1284 C C . LYS A 1 158 ? 24.228 -1.023 -28.165 1.00 91.12 158 LYS A C 1
ATOM 1286 O O . LYS A 1 158 ? 25.111 -0.585 -28.895 1.00 91.12 158 LYS A O 1
ATOM 1291 N N . LYS A 1 159 ? 24.461 -1.487 -26.933 1.00 90.44 159 LYS A N 1
ATOM 1292 C CA . LYS A 1 159 ? 25.801 -1.516 -26.324 1.00 90.44 159 LYS A CA 1
ATOM 1293 C C . LYS A 1 159 ? 26.789 -2.335 -27.151 1.00 90.44 159 LYS A C 1
ATOM 1295 O O . LYS A 1 159 ? 27.898 -1.872 -27.380 1.00 90.44 159 LYS A O 1
ATOM 1300 N N . ILE A 1 160 ? 26.382 -3.510 -27.645 1.00 87.88 160 ILE A N 1
ATOM 1301 C CA . ILE A 1 160 ? 27.225 -4.346 -28.513 1.00 87.88 160 ILE A CA 1
ATOM 1302 C C . ILE A 1 160 ? 27.631 -3.570 -29.771 1.00 87.88 160 ILE A C 1
ATOM 1304 O O . ILE A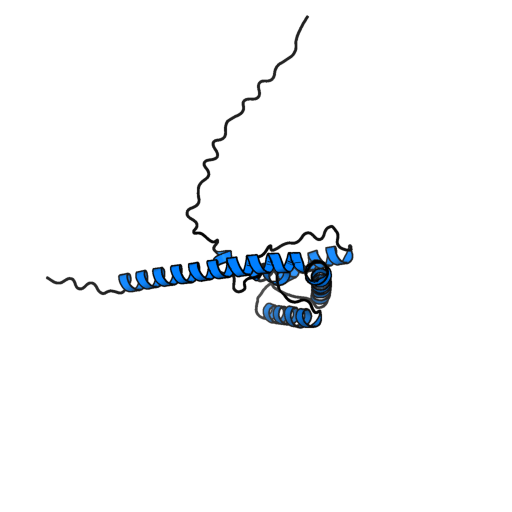 1 160 ? 28.819 -3.491 -30.076 1.00 87.88 160 ILE A O 1
ATOM 1308 N N . LYS A 1 161 ? 26.669 -2.942 -30.462 1.00 82.81 161 LYS A N 1
ATOM 1309 C CA . LYS A 1 161 ? 26.933 -2.140 -31.667 1.00 82.81 161 LYS A CA 1
ATOM 1310 C C . LYS A 1 161 ? 27.881 -0.967 -31.396 1.00 82.81 161 LYS A C 1
ATOM 1312 O O . LYS A 1 161 ? 28.727 -0.679 -32.231 1.00 82.81 161 LYS A O 1
ATOM 1317 N N . GLU A 1 162 ? 27.737 -0.301 -30.253 1.00 82.75 162 GLU A N 1
ATOM 1318 C CA . GLU A 1 162 ? 28.597 0.821 -29.848 1.00 82.75 162 GLU A CA 1
ATOM 1319 C C . GLU A 1 162 ? 30.006 0.368 -29.431 1.00 82.75 162 GLU A C 1
ATOM 1321 O O . GLU A 1 162 ? 30.966 1.102 -29.635 1.00 82.75 162 GLU A O 1
ATOM 1326 N N . SER A 1 163 ? 30.145 -0.842 -28.881 1.00 76.38 163 SER A N 1
ATOM 1327 C CA . SER A 1 163 ? 31.435 -1.415 -28.467 1.00 76.38 163 SER A CA 1
ATOM 1328 C C . SER A 1 163 ? 32.224 -2.104 -29.585 1.00 76.38 163 SER A C 1
ATOM 1330 O O . SER A 1 163 ? 33.381 -2.461 -29.371 1.00 76.38 163 SER A O 1
ATOM 1332 N N . ALA A 1 164 ? 31.618 -2.326 -30.756 1.00 65.94 164 ALA A N 1
ATOM 1333 C CA . ALA A 1 164 ? 32.299 -2.941 -31.888 1.00 65.94 164 ALA A CA 1
ATOM 1334 C C . ALA A 1 164 ? 33.396 -1.982 -32.401 1.00 65.94 164 ALA A C 1
ATOM 1336 O O . ALA A 1 164 ? 33.064 -0.882 -32.851 1.00 65.94 164 ALA A O 1
ATOM 1337 N N . PRO A 1 165 ? 34.692 -2.343 -32.323 1.00 66.31 165 PRO A N 1
ATOM 1338 C CA . PRO A 1 165 ? 35.765 -1.451 -32.738 1.00 66.31 165 PRO A CA 1
ATOM 1339 C C . PRO A 1 165 ? 35.661 -1.159 -34.237 1.00 66.31 165 PRO A C 1
ATOM 1341 O O . PRO A 1 165 ? 35.383 -2.047 -35.043 1.00 66.31 165 PRO A O 1
ATOM 1344 N N . TYR A 1 166 ? 35.904 0.096 -34.611 1.00 65.44 166 TYR A N 1
ATOM 1345 C CA . TYR A 1 166 ? 36.078 0.499 -36.002 1.00 65.44 166 TYR A CA 1
ATOM 1346 C C . TYR A 1 166 ? 37.268 -0.268 -36.602 1.00 65.44 166 TYR A C 1
ATOM 1348 O O . TYR A 1 166 ? 38.414 0.003 -36.258 1.00 65.44 166 TYR A O 1
ATOM 1356 N N . THR A 1 167 ? 37.011 -1.228 -37.492 1.00 66.31 167 THR A N 1
ATOM 1357 C CA . THR A 1 167 ? 38.040 -1.976 -38.238 1.00 66.31 167 THR A CA 1
ATOM 1358 C C . THR A 1 167 ? 38.329 -1.336 -39.598 1.00 66.31 167 THR A C 1
ATOM 1360 O O . THR A 1 167 ? 38.534 -2.030 -40.592 1.00 66.31 167 THR A O 1
ATOM 1363 N N . GLY A 1 168 ? 38.315 -0.003 -39.685 1.00 60.03 168 GLY A N 1
ATOM 1364 C CA . GLY A 1 168 ? 38.649 0.677 -40.932 1.00 60.03 168 GLY A CA 1
ATOM 1365 C C . GLY A 1 168 ? 40.154 0.683 -41.183 1.00 60.03 168 GLY A C 1
ATOM 1366 O O . GLY A 1 168 ? 40.875 1.487 -40.604 1.00 60.03 168 GLY A O 1
ATOM 1367 N N . THR A 1 169 ? 40.592 -0.196 -42.081 1.00 58.59 169 THR A N 1
ATOM 1368 C CA . THR A 1 169 ? 41.742 0.014 -42.980 1.00 58.59 169 THR A CA 1
ATOM 1369 C C . THR A 1 169 ? 41.195 -0.070 -44.407 1.00 58.59 169 THR A C 1
ATOM 1371 O O . THR A 1 169 ? 40.328 -0.906 -44.681 1.00 58.59 169 THR A O 1
ATOM 1374 N N . PRO A 1 170 ? 41.556 0.886 -45.270 1.00 58.03 170 PRO A N 1
ATOM 1375 C CA . PRO A 1 170 ? 42.667 0.631 -46.191 1.00 58.03 170 PRO A CA 1
ATOM 1376 C C . PRO A 1 170 ? 43.939 1.384 -45.816 1.00 58.03 170 PRO A C 1
ATOM 1378 O O . PRO A 1 170 ? 43.837 2.592 -45.506 1.00 58.03 170 PRO A O 1
#

Foldseek 3Di:
DDDDDDDDDPPPPPPPPPPPPPDPPDDPQLLVDPDLLLPDDLDDDCVVPPPLLVVLVVLLCVQVVPPGGSSPLLLDLDADLVVLLVVVVVVQVVQVVPPPHHDDPVNSVSNSVNSNVSSCVCCPVVVVVSVVVSVVSVVSSVVSVVVNVVVVVVVVVVVVVVPDDPPDDD

Secondary structure (DSSP, 8-state):
------------------------SS-HHHHH-SSGGGGS-S----TTS-HHHHHHHHHHHHHHTTTS-THHHHT----SHHHHHHHHHHHHHHHHTSTT----HHHHHHHHHHHHHHIIIIIIITHHHHHHHHHHHHHHHHHHHHHHHHHHHHHHHHHHHHHS------

Radius of gyration: 25.02 Å; Cα contacts (8 Å, |Δi|>4): 119; chains: 1; bounding box: 86×59×64 Å

Sequence (170 aa):
MSCVAKTAIAISLGLFLSSAWAGGKFTPEQLKAQFYYDLGPSEIDVSGYPKDQQENYKVFKRTCSQCHTLARPVNNPLIQRADWDLYVSRMHVRTKVRPGTSISRKDARRVLNFLTYDSKMRKIDHKADFEAKTKELLKLFEEVKKERLRMQIEQDKKKIKESAPYTGTP

Mean predicted aligned error: 9.28 Å

pLDDT: mean 88.74, std 17.25, range [41.22, 98.81]

Solvent-accessible surface area (backbone atoms only — not comparable to full-atom values): 10200 Å² total; per-residue (Å²): 134,86,82,85,88,80,83,84,80,82,79,79,81,76,79,76,76,78,76,80,66,94,66,66,102,60,54,75,69,58,70,62,48,88,49,41,31,46,71,45,65,61,72,78,91,47,87,90,46,58,69,70,46,42,55,18,42,56,50,33,52,68,53,52,49,72,85,47,70,37,5,42,73,70,48,41,89,74,53,54,61,67,60,46,50,56,51,51,51,55,50,44,58,53,23,77,80,34,88,101,46,70,67,52,76,69,55,48,54,34,31,49,52,26,52,34,51,50,20,44,54,44,55,58,77,36,31,68,62,44,51,54,51,49,53,52,30,47,54,51,39,54,54,46,50,54,50,51,50,52,53,48,54,54,51,51,53,49,51,51,64,72,66,55,74,86,81,85,73,136